Protein AF-A0A935RN83-F1 (afdb_monomer_lite)

Structure (mmCIF, N/CA/C/O backbone):
data_AF-A0A935RN83-F1
#
_entry.id   AF-A0A935RN83-F1
#
loop_
_atom_site.group_PDB
_atom_site.id
_atom_site.type_symbol
_atom_site.label_atom_id
_atom_site.label_alt_id
_atom_site.label_comp_id
_atom_site.label_asym_id
_atom_site.label_entity_id
_atom_site.label_seq_id
_atom_site.pdbx_PDB_ins_code
_atom_site.Cartn_x
_atom_site.Cartn_y
_atom_site.Cartn_z
_atom_site.occupancy
_atom_site.B_iso_or_equiv
_atom_site.auth_seq_id
_atom_site.auth_comp_id
_atom_site.auth_asym_id
_atom_site.auth_atom_id
_atom_site.pdbx_PDB_model_num
ATOM 1 N N . MET A 1 1 ? 11.117 7.703 27.330 1.00 46.78 1 MET A N 1
ATOM 2 C CA . MET A 1 1 ? 10.026 6.879 26.768 1.00 46.78 1 MET A CA 1
ATOM 3 C C . MET A 1 1 ? 10.547 6.280 25.473 1.00 46.78 1 MET A C 1
ATOM 5 O O . MET A 1 1 ? 11.018 7.051 24.645 1.00 46.78 1 MET A O 1
ATOM 9 N N . SER A 1 2 ? 10.608 4.953 25.342 1.00 41.78 2 SER A N 1
ATOM 10 C CA . SER A 1 2 ? 11.097 4.319 24.109 1.00 41.78 2 SER A CA 1
ATOM 11 C C . SER A 1 2 ? 10.045 4.447 23.002 1.00 41.78 2 SER A C 1
ATOM 13 O O . SER A 1 2 ? 8.845 4.443 23.271 1.00 41.78 2 SER A O 1
ATOM 15 N N . THR A 1 3 ? 10.480 4.565 21.749 1.00 50.12 3 THR A N 1
ATOM 16 C CA . THR A 1 3 ? 9.601 4.616 20.565 1.00 50.12 3 THR A CA 1
ATOM 17 C C . THR A 1 3 ? 8.683 3.397 20.462 1.00 50.12 3 THR A C 1
ATOM 19 O O . THR A 1 3 ? 7.546 3.516 20.013 1.00 50.12 3 THR A O 1
ATOM 22 N N . GLU A 1 4 ? 9.149 2.241 20.938 1.00 50.31 4 GLU A N 1
ATOM 23 C CA . GLU A 1 4 ? 8.372 1.001 21.007 1.00 50.31 4 GLU A CA 1
ATOM 24 C C . GLU A 1 4 ? 7.170 1.114 21.952 1.00 50.31 4 GLU A C 1
ATOM 26 O O . GLU A 1 4 ? 6.089 0.634 21.609 1.00 50.31 4 GLU A O 1
ATOM 31 N N . SER A 1 5 ? 7.312 1.798 23.098 1.00 48.19 5 SER A N 1
ATOM 32 C CA . SER A 1 5 ? 6.189 1.978 24.026 1.00 48.19 5 SER A CA 1
ATOM 33 C C . SER A 1 5 ? 5.144 2.926 23.446 1.00 48.19 5 SER A C 1
ATOM 35 O O . SER A 1 5 ? 3.961 2.644 23.568 1.00 48.19 5 SER A O 1
ATOM 37 N N . LEU A 1 6 ? 5.558 3.985 22.740 1.00 54.84 6 LEU A N 1
ATOM 38 C CA . LEU A 1 6 ? 4.639 4.940 22.117 1.00 54.84 6 LEU A CA 1
ATOM 39 C C . LEU A 1 6 ? 3.875 4.331 20.931 1.00 54.84 6 LEU A C 1
ATOM 41 O O . LEU A 1 6 ? 2.688 4.593 20.773 1.00 54.84 6 LEU A O 1
ATOM 45 N N . ALA A 1 7 ? 4.526 3.511 20.100 1.00 56.25 7 ALA A N 1
ATOM 46 C CA . ALA A 1 7 ? 3.873 2.841 18.974 1.00 56.25 7 ALA A CA 1
ATOM 47 C C . ALA A 1 7 ? 2.861 1.787 19.450 1.00 56.25 7 ALA A C 1
ATOM 49 O O . ALA A 1 7 ? 1.733 1.741 18.958 1.00 56.25 7 ALA A O 1
ATOM 50 N N . ALA A 1 8 ? 3.248 0.972 20.437 1.00 57.00 8 ALA A N 1
ATOM 51 C CA . 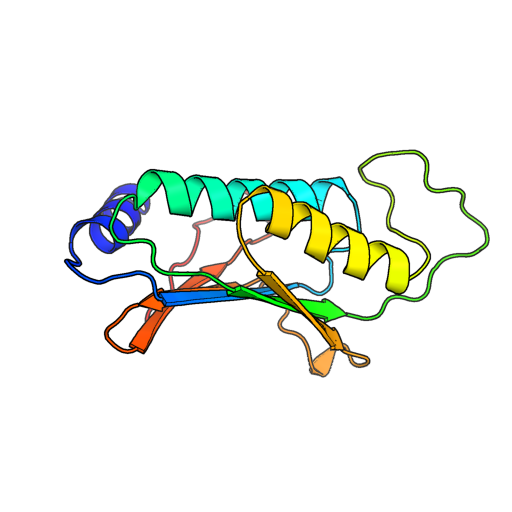ALA A 1 8 ? 2.352 0.004 21.057 1.00 57.00 8 ALA A CA 1
ATOM 52 C C . ALA A 1 8 ? 1.193 0.701 21.778 1.00 57.00 8 ALA A C 1
ATOM 54 O O . ALA A 1 8 ? 0.058 0.251 21.682 1.00 57.00 8 ALA A O 1
ATOM 55 N N . GLU A 1 9 ? 1.450 1.821 22.448 1.00 60.34 9 GLU A N 1
ATOM 56 C CA . GLU A 1 9 ? 0.422 2.623 23.100 1.00 60.34 9 GLU A CA 1
ATOM 57 C C . GLU A 1 9 ? -0.492 3.297 22.072 1.00 60.34 9 GLU A C 1
ATOM 59 O O . GLU A 1 9 ? -1.694 3.194 22.211 1.00 60.34 9 GLU A O 1
ATOM 64 N N . LEU A 1 10 ? -0.013 3.870 20.968 1.00 62.25 10 LEU A N 1
ATOM 65 C CA . LEU A 1 10 ? -0.877 4.427 19.909 1.00 62.25 10 LEU A CA 1
ATOM 66 C C . LEU A 1 10 ? -1.777 3.373 19.256 1.00 62.25 10 LEU A C 1
ATOM 68 O O . LEU A 1 10 ? -2.936 3.648 18.935 1.00 62.25 10 LEU A O 1
ATOM 72 N N . LEU A 1 11 ? -1.247 2.162 19.076 1.00 64.12 11 LEU A N 1
ATOM 73 C CA . LEU A 1 11 ? -2.001 1.050 18.519 1.00 64.12 11 LEU A CA 1
ATOM 74 C C . LEU A 1 11 ? -2.942 0.417 19.550 1.00 64.12 11 LEU A C 1
ATOM 76 O O . LEU A 1 11 ? -4.007 -0.021 19.138 1.00 64.12 11 LEU A O 1
ATOM 80 N N . ASN A 1 12 ? -2.623 0.385 20.848 1.00 60.47 12 ASN A N 1
ATOM 81 C CA . ASN A 1 12 ? -3.435 -0.278 21.885 1.00 60.47 12 ASN A CA 1
ATOM 82 C C . ASN A 1 12 ? -4.330 0.663 22.713 1.00 60.47 12 ASN A C 1
ATOM 84 O O . ASN A 1 12 ? -5.316 0.207 23.282 1.00 60.47 12 ASN A O 1
ATOM 88 N N . SER A 1 13 ? -4.006 1.953 22.809 1.00 55.75 13 SER A N 1
ATOM 89 C CA . SER A 1 13 ? -4.731 2.944 23.630 1.00 55.75 13 SER A CA 1
ATOM 90 C C . SER A 1 13 ? -6.013 3.443 22.974 1.00 55.75 13 SER A C 1
ATOM 92 O O . SER A 1 13 ? -6.869 4.016 23.646 1.00 55.75 13 SER A O 1
ATOM 94 N N . SER A 1 14 ? -6.174 3.212 21.672 1.00 60.94 14 SER A N 1
ATOM 95 C CA . SER A 1 14 ? -7.348 3.629 20.928 1.00 60.94 14 SER A CA 1
ATOM 96 C C . SER A 1 14 ? -8.295 2.441 20.743 1.00 60.94 14 SER A C 1
ATOM 98 O O . SER A 1 14 ? -8.002 1.464 20.050 1.00 60.94 14 SER A O 1
ATOM 100 N N . ASN A 1 15 ? -9.506 2.551 21.293 1.00 74.31 15 ASN A N 1
ATOM 101 C CA . ASN A 1 15 ? -10.643 1.696 20.918 1.00 74.31 15 ASN A CA 1
ATOM 102 C C . ASN A 1 15 ? -11.122 1.990 19.472 1.00 74.31 15 ASN A C 1
ATOM 104 O O . ASN A 1 15 ? -12.246 1.679 19.085 1.00 74.31 15 ASN A O 1
ATOM 108 N N . GLU A 1 16 ? -10.278 2.666 18.694 1.00 86.19 16 GLU A N 1
ATOM 109 C CA . GLU A 1 16 ? -10.537 3.152 17.357 1.00 86.19 16 GLU A CA 1
ATOM 110 C C . GLU A 1 16 ? -10.231 2.072 16.334 1.00 86.19 16 GLU A C 1
ATOM 112 O O . GLU A 1 16 ? -9.307 1.264 16.474 1.00 86.19 16 GLU A O 1
ATOM 117 N N . LYS A 1 17 ? -11.027 2.087 15.274 1.00 91.44 17 LYS A N 1
ATOM 118 C CA . LYS A 1 17 ? -10.876 1.178 14.149 1.00 91.44 17 LYS A CA 1
ATOM 119 C C . LYS A 1 17 ? -9.915 1.785 13.143 1.00 91.44 17 LYS A C 1
ATOM 121 O O . LYS A 1 17 ? -9.902 3.000 12.951 1.00 91.44 17 LYS A O 1
ATOM 126 N N . ILE A 1 18 ? -9.147 0.942 12.464 1.00 92.31 18 ILE A N 1
ATOM 127 C CA . ILE A 1 18 ? -8.360 1.366 11.307 1.00 92.31 18 ILE A CA 1
ATOM 128 C C . ILE A 1 18 ? -9.249 1.251 10.074 1.00 92.31 18 ILE A C 1
ATOM 130 O O . ILE A 1 18 ? -9.676 0.155 9.714 1.00 92.31 18 ILE A O 1
ATOM 134 N N . VAL A 1 19 ? -9.503 2.386 9.426 1.00 95.19 19 VAL A N 1
ATOM 135 C CA . VAL A 1 19 ? -10.481 2.524 8.332 1.00 95.19 19 VAL A CA 1
ATOM 136 C C . VAL A 1 19 ? -9.845 2.929 7.001 1.00 95.19 19 VAL A C 1
ATOM 138 O O . VAL A 1 19 ? -10.527 3.023 5.982 1.00 95.19 19 VAL A O 1
ATOM 141 N N 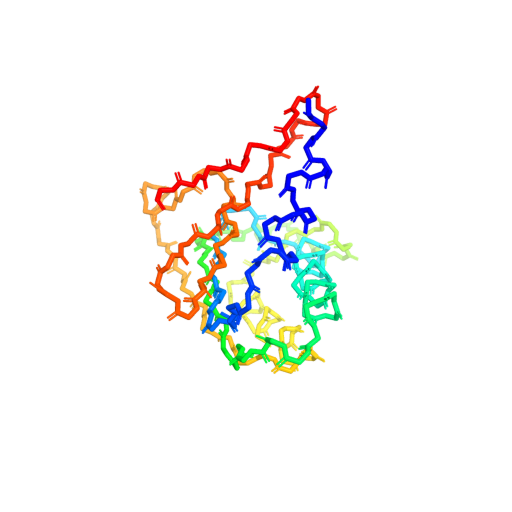. GLY A 1 20 ? -8.538 3.195 6.968 1.00 94.94 20 GLY A N 1
ATOM 142 C CA . GLY A 1 20 ? -7.844 3.475 5.716 1.00 94.94 20 GLY A CA 1
ATOM 143 C C . GLY A 1 20 ? -6.334 3.331 5.798 1.00 94.94 20 GLY A C 1
ATOM 144 O O . GLY A 1 20 ? -5.730 3.582 6.839 1.00 94.94 20 GLY A O 1
ATOM 145 N N . ILE A 1 21 ? -5.740 2.966 4.663 1.00 95.75 21 ILE A N 1
ATOM 146 C CA . ILE A 1 21 ? -4.294 2.954 4.453 1.00 95.75 21 ILE A CA 1
ATOM 147 C C . ILE A 1 21 ? -3.971 3.685 3.155 1.00 95.75 21 ILE A C 1
ATOM 149 O O . ILE A 1 21 ? -4.580 3.422 2.111 1.00 95.75 21 ILE A O 1
ATOM 153 N N . SER A 1 22 ? -2.974 4.562 3.205 1.00 96.00 22 SER A N 1
ATOM 154 C CA . SER A 1 22 ? -2.329 5.086 2.008 1.00 96.00 22 SER A CA 1
ATOM 155 C C . SER A 1 22 ? -0.810 5.042 2.127 1.00 96.00 22 SER A C 1
ATOM 157 O O . SER A 1 22 ? -0.247 5.214 3.204 1.00 96.00 22 SER A O 1
ATOM 159 N N . TYR A 1 23 ? -0.139 4.774 1.012 1.00 94.56 23 TYR A N 1
ATOM 160 C CA . TYR A 1 23 ? 1.315 4.752 0.926 1.00 94.56 23 TYR A CA 1
ATOM 161 C C . TYR A 1 23 ? 1.779 5.543 -0.291 1.00 94.56 23 TYR A C 1
ATOM 163 O O . TYR A 1 23 ? 1.175 5.447 -1.359 1.00 94.56 23 TYR A O 1
ATOM 171 N N . SER A 1 24 ? 2.851 6.315 -0.144 1.00 91.94 24 SER A N 1
ATOM 172 C CA . SER A 1 24 ? 3.412 7.140 -1.218 1.00 91.94 24 SER A CA 1
ATOM 173 C C . SER A 1 24 ? 4.917 6.930 -1.301 1.00 91.94 24 SER A C 1
ATOM 175 O O . SER A 1 24 ? 5.616 7.202 -0.334 1.00 91.94 24 SER A O 1
ATOM 177 N N . ASP A 1 25 ? 5.443 6.428 -2.424 1.00 89.00 25 ASP A N 1
ATOM 178 C CA . ASP A 1 25 ? 6.885 6.185 -2.569 1.00 89.00 25 ASP A CA 1
ATOM 179 C C . ASP A 1 25 ? 7.363 6.220 -4.025 1.00 89.00 25 ASP A C 1
ATOM 181 O O . ASP A 1 25 ? 6.996 5.399 -4.873 1.00 89.00 25 ASP A O 1
ATOM 185 N N . ARG A 1 26 ? 8.286 7.145 -4.308 1.00 85.38 26 ARG A N 1
ATOM 186 C CA . ARG A 1 26 ? 8.920 7.276 -5.628 1.00 85.38 26 ARG A CA 1
ATOM 187 C C . ARG A 1 26 ? 9.820 6.097 -6.005 1.00 85.38 26 ARG A C 1
ATOM 189 O O . ARG A 1 26 ? 10.161 5.949 -7.175 1.00 85.38 26 ARG A O 1
ATOM 196 N N . TYR A 1 27 ? 10.203 5.268 -5.037 1.00 85.50 27 TYR A N 1
ATOM 197 C CA . TYR A 1 27 ? 11.158 4.172 -5.185 1.00 85.50 27 TYR A CA 1
ATOM 198 C C . TYR A 1 27 ? 10.542 2.776 -5.108 1.00 85.50 27 TYR A C 1
ATOM 200 O O . TYR A 1 27 ? 11.293 1.804 -5.146 1.00 85.50 27 TYR A O 1
ATOM 208 N N . LEU A 1 28 ? 9.214 2.647 -5.025 1.00 87.88 28 LEU A N 1
ATOM 209 C CA . LEU A 1 28 ? 8.521 1.355 -4.939 1.00 87.88 28 LEU A CA 1
ATOM 210 C C . LEU A 1 28 ? 8.569 0.582 -6.273 1.00 87.88 28 LEU A C 1
ATOM 212 O O . LEU A 1 28 ? 7.531 0.352 -6.886 1.00 87.88 28 LEU A O 1
ATOM 216 N N . ALA A 1 29 ? 9.757 0.295 -6.800 1.00 88.50 29 ALA A N 1
ATOM 217 C CA . ALA A 1 29 ? 9.999 -0.030 -8.208 1.00 88.50 29 ALA A CA 1
ATOM 218 C C . ALA A 1 29 ? 10.471 -1.467 -8.463 1.00 88.50 29 ALA A C 1
ATOM 220 O O . ALA A 1 29 ? 10.553 -1.850 -9.626 1.00 88.50 29 ALA A O 1
ATOM 221 N N . ASN A 1 30 ? 10.727 -2.252 -7.415 1.00 89.38 30 ASN A N 1
ATOM 222 C CA . ASN A 1 30 ? 11.183 -3.640 -7.511 1.00 89.38 30 ASN A CA 1
ATOM 223 C C . ASN A 1 30 ? 10.274 -4.610 -6.722 1.00 89.38 30 ASN A C 1
ATOM 225 O O . ASN A 1 30 ? 9.615 -4.182 -5.761 1.00 89.38 30 ASN A O 1
ATOM 229 N N . PRO A 1 31 ? 10.264 -5.911 -7.086 1.00 91.38 31 PRO A N 1
ATOM 230 C CA . PRO A 1 31 ? 9.485 -6.953 -6.412 1.00 91.38 31 PRO A CA 1
ATOM 231 C C . PRO A 1 31 ? 9.666 -6.988 -4.897 1.00 91.38 31 PRO A C 1
ATOM 233 O O . PRO A 1 31 ? 8.681 -7.043 -4.159 1.00 91.38 31 PRO A O 1
ATOM 236 N N . LEU A 1 32 ? 10.913 -6.910 -4.426 1.00 90.94 32 LEU A N 1
ATOM 237 C CA . LEU A 1 32 ? 11.234 -7.003 -3.004 1.00 90.94 32 LEU A CA 1
ATOM 238 C C . LEU A 1 32 ? 10.562 -5.886 -2.194 1.00 90.94 32 LEU A C 1
ATOM 240 O O . LEU A 1 32 ? 9.970 -6.148 -1.152 1.00 90.94 32 LEU A O 1
ATOM 244 N N . SER A 1 33 ? 10.609 -4.649 -2.686 1.00 91.06 33 SER A N 1
ATOM 245 C CA . SER A 1 33 ? 10.058 -3.486 -1.980 1.00 91.06 33 SER A CA 1
ATOM 246 C C . SER A 1 33 ? 8.529 -3.543 -1.891 1.00 91.06 33 SER A C 1
ATOM 248 O O . SER A 1 33 ? 7.960 -3.201 -0.857 1.00 91.06 33 SER A O 1
ATOM 250 N N . VAL A 1 34 ? 7.857 -4.026 -2.944 1.00 93.38 34 VAL A N 1
ATOM 251 C CA . VAL A 1 34 ? 6.399 -4.248 -2.938 1.00 93.38 34 VAL A CA 1
ATOM 252 C C . VAL A 1 34 ? 6.014 -5.359 -1.963 1.00 93.38 34 VAL A C 1
ATOM 254 O O . VAL A 1 34 ? 5.080 -5.185 -1.181 1.00 93.38 34 VAL A O 1
ATOM 257 N N . ALA A 1 35 ? 6.752 -6.472 -1.964 1.00 93.94 35 ALA A N 1
ATOM 258 C CA . ALA A 1 35 ? 6.516 -7.569 -1.031 1.00 93.94 35 ALA A CA 1
ATOM 259 C C . ALA A 1 35 ? 6.697 -7.120 0.428 1.00 93.94 35 ALA A C 1
ATOM 261 O O . ALA A 1 35 ? 5.842 -7.403 1.263 1.00 93.94 35 ALA A O 1
ATOM 262 N N . LEU A 1 36 ? 7.763 -6.372 0.730 1.00 92.94 36 LEU A N 1
ATOM 263 C CA . LEU A 1 36 ? 8.016 -5.837 2.071 1.00 92.94 36 LEU A CA 1
ATOM 264 C C . LEU A 1 36 ? 6.897 -4.904 2.541 1.00 92.94 36 LEU A C 1
ATOM 266 O O . LEU A 1 36 ? 6.422 -5.049 3.665 1.00 92.94 36 LEU A O 1
ATOM 270 N N . LEU A 1 37 ? 6.432 -3.991 1.684 1.00 93.81 37 LEU A N 1
ATOM 271 C CA . LEU A 1 37 ? 5.308 -3.114 2.013 1.00 93.81 37 LEU A CA 1
ATOM 272 C C . LEU A 1 37 ? 4.048 -3.922 2.354 1.00 93.81 37 LEU A C 1
ATOM 274 O O . LEU A 1 37 ? 3.399 -3.658 3.365 1.00 93.81 37 LEU A O 1
ATOM 278 N N . ALA A 1 38 ? 3.719 -4.928 1.545 1.00 95.75 38 ALA A N 1
ATOM 279 C CA . ALA A 1 38 ? 2.560 -5.776 1.793 1.00 95.75 38 ALA A CA 1
ATOM 280 C C . ALA A 1 38 ? 2.694 -6.586 3.090 1.00 95.75 38 ALA A C 1
ATOM 282 O O . ALA A 1 38 ? 1.719 -6.725 3.824 1.00 95.75 38 ALA A O 1
ATOM 283 N N . GLN A 1 39 ? 3.899 -7.062 3.417 1.00 95.12 39 GLN A N 1
ATOM 284 C CA . GLN A 1 39 ? 4.171 -7.733 4.691 1.00 95.12 39 GLN A CA 1
ATOM 285 C C . GLN A 1 39 ? 4.003 -6.789 5.885 1.00 95.12 39 GLN A C 1
ATOM 287 O O . GLN A 1 39 ? 3.407 -7.188 6.881 1.00 95.12 39 GLN A O 1
ATOM 292 N N . ILE A 1 40 ? 4.446 -5.531 5.782 1.00 92.88 40 ILE A N 1
ATOM 293 C CA . ILE A 1 40 ? 4.227 -4.517 6.826 1.00 92.88 40 ILE A CA 1
ATOM 294 C C . ILE A 1 40 ? 2.726 -4.282 7.035 1.00 92.88 40 ILE A C 1
ATOM 296 O O . ILE A 1 40 ? 2.246 -4.320 8.167 1.00 92.88 40 ILE A O 1
ATOM 300 N N . VAL A 1 41 ? 1.967 -4.087 5.952 1.00 94.69 41 VAL A N 1
ATOM 301 C CA . VAL A 1 41 ? 0.513 -3.861 6.018 1.00 94.69 41 VAL A CA 1
ATOM 302 C C . VAL A 1 41 ? -0.217 -5.084 6.580 1.00 94.69 41 VAL A C 1
ATOM 304 O O . VAL A 1 41 ? -1.100 -4.941 7.423 1.00 94.69 41 VAL A O 1
ATOM 307 N N . ASN A 1 42 ? 0.165 -6.292 6.166 1.00 95.69 42 ASN A N 1
ATOM 308 C CA . ASN A 1 42 ? -0.421 -7.524 6.686 1.00 95.69 42 ASN A CA 1
ATOM 309 C C . ASN A 1 42 ? -0.068 -7.747 8.163 1.00 95.69 42 ASN A C 1
ATOM 311 O O . ASN A 1 42 ? -0.932 -8.115 8.952 1.00 95.69 42 ASN A O 1
ATOM 315 N N . GLY A 1 43 ? 1.174 -7.470 8.561 1.00 92.56 43 GLY A N 1
ATOM 316 C CA . GLY A 1 43 ? 1.598 -7.506 9.959 1.00 92.56 43 GLY A CA 1
ATOM 317 C C . GLY A 1 43 ? 0.782 -6.546 10.823 1.00 92.56 43 GLY A C 1
ATOM 318 O O . GLY A 1 43 ? 0.290 -6.944 11.875 1.00 92.56 43 GLY A O 1
ATOM 319 N N . LEU A 1 44 ? 0.550 -5.319 10.343 1.00 90.75 44 LEU A N 1
ATOM 320 C CA . LEU A 1 44 ? -0.318 -4.348 11.013 1.00 90.75 44 LEU A CA 1
ATOM 321 C C . LEU A 1 44 ? -1.759 -4.864 11.137 1.00 90.75 44 LEU A C 1
ATOM 323 O O . LEU A 1 44 ? -2.337 -4.798 12.219 1.00 90.75 44 LEU A O 1
ATOM 327 N N . LYS A 1 45 ? -2.327 -5.416 10.058 1.00 93.19 45 LYS A N 1
ATOM 328 C CA . LYS A 1 45 ? -3.663 -6.030 10.0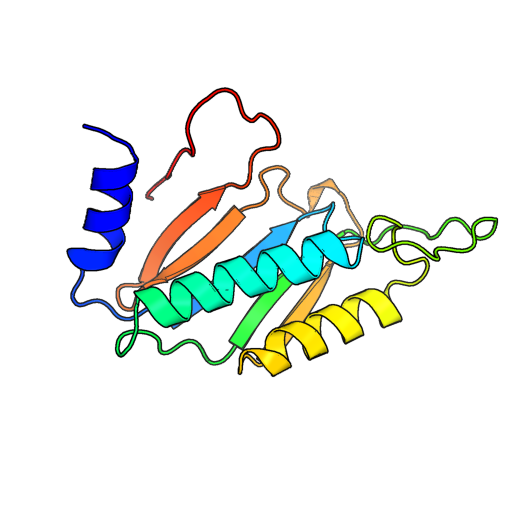62 1.00 93.19 45 LYS A CA 1
ATOM 329 C C . LYS A 1 45 ? -3.778 -7.128 11.120 1.00 93.19 45 LYS A C 1
ATOM 331 O O . LYS A 1 45 ? -4.735 -7.135 11.891 1.00 93.19 45 LYS A O 1
ATOM 336 N N . LEU A 1 46 ? -2.803 -8.035 11.174 1.00 91.75 46 LEU A N 1
ATOM 337 C CA . LEU A 1 46 ? -2.778 -9.134 12.140 1.00 91.75 46 LEU A CA 1
ATOM 338 C C . LEU A 1 46 ? -2.622 -8.634 13.581 1.00 91.75 46 LEU A C 1
ATOM 340 O O . LEU A 1 46 ? -3.299 -9.140 14.470 1.00 91.75 46 LEU A O 1
ATOM 344 N N . LEU A 1 47 ? -1.777 -7.624 13.803 1.00 88.75 47 LEU A N 1
ATOM 345 C CA . LEU A 1 47 ? -1.550 -7.022 15.118 1.00 88.75 47 LEU A CA 1
ATOM 346 C C . LEU A 1 47 ? -2.803 -6.308 15.652 1.00 88.75 47 LEU A C 1
ATOM 348 O O . LEU A 1 47 ? -3.117 -6.384 16.835 1.00 88.75 47 LEU A O 1
ATOM 352 N N . VAL A 1 48 ? -3.520 -5.604 14.778 1.00 88.38 48 VAL A N 1
ATOM 353 C CA . VAL A 1 48 ? -4.701 -4.804 15.137 1.00 88.38 48 VAL A CA 1
ATOM 354 C C . VAL A 1 48 ? -5.952 -5.675 15.287 1.00 88.38 48 VAL A C 1
ATOM 356 O O . VAL A 1 48 ? -6.843 -5.348 16.078 1.00 88.38 48 VAL A O 1
ATOM 359 N N . GLY A 1 49 ? -6.014 -6.794 14.560 1.00 89.88 49 GLY A N 1
ATOM 360 C CA . GLY A 1 49 ? -7.057 -7.804 14.693 1.00 89.88 49 GLY A CA 1
ATOM 361 C C . GLY A 1 49 ? -8.443 -7.272 14.331 1.00 89.88 49 GLY A C 1
ATOM 362 O O . GLY A 1 49 ? -8.651 -6.716 13.255 1.00 89.88 49 GLY A O 1
ATOM 363 N N . SER A 1 50 ? -9.406 -7.436 15.240 1.00 91.25 50 SER A N 1
ATOM 364 C CA . SER A 1 50 ? -10.824 -7.096 15.026 1.00 91.25 50 SER A CA 1
ATOM 365 C C . SER A 1 50 ? -11.100 -5.615 14.753 1.00 91.25 50 SER A C 1
ATOM 367 O O . SER A 1 50 ? -12.177 -5.278 14.272 1.00 91.25 50 SER A O 1
ATOM 369 N N . ARG A 1 51 ? -10.145 -4.723 15.037 1.00 91.19 51 ARG A N 1
ATOM 370 C CA . ARG A 1 51 ? -10.261 -3.285 14.747 1.00 91.19 51 ARG A CA 1
ATOM 371 C C . ARG A 1 51 ? -9.904 -2.927 13.301 1.00 91.19 51 ARG A C 1
ATOM 373 O O . ARG A 1 51 ? -10.017 -1.764 12.920 1.00 91.19 51 ARG A O 1
ATOM 380 N N . TRP A 1 52 ? -9.439 -3.885 12.500 1.00 94.00 52 TRP A N 1
ATOM 381 C CA . TRP A 1 52 ? -9.109 -3.662 11.098 1.00 94.00 52 TRP A CA 1
ATOM 382 C C . TRP A 1 52 ? -10.367 -3.684 10.223 1.00 94.00 52 TRP A C 1
ATOM 384 O O . TRP A 1 52 ? -10.932 -4.745 9.968 1.00 94.00 52 TRP A O 1
ATOM 394 N N . GLU A 1 53 ? -10.765 -2.526 9.699 1.00 95.69 53 GLU A N 1
ATOM 395 C CA . GLU A 1 53 ? -11.910 -2.382 8.785 1.00 95.69 53 GLU A CA 1
ATOM 396 C C . GLU A 1 53 ? -11.496 -1.900 7.386 1.00 95.69 53 GLU A C 1
ATOM 398 O O . GLU A 1 53 ? -12.328 -1.534 6.556 1.00 95.69 53 GLU A O 1
ATOM 403 N N . VAL A 1 54 ? -10.195 -1.915 7.086 1.00 96.06 54 VAL A N 1
ATOM 404 C CA . VAL A 1 54 ? -9.682 -1.510 5.776 1.00 96.06 54 VAL A CA 1
ATOM 405 C C . VAL A 1 54 ? -9.973 -2.594 4.746 1.00 96.06 54 VAL A C 1
ATOM 407 O O . VAL A 1 54 ? -9.472 -3.715 4.850 1.00 96.06 54 VAL A O 1
ATOM 410 N N . THR A 1 55 ? -10.728 -2.232 3.713 1.00 95.50 55 THR A N 1
ATOM 411 C CA . THR A 1 55 ? -11.015 -3.082 2.545 1.00 95.50 55 THR A CA 1
ATOM 412 C C . THR A 1 55 ? -10.231 -2.657 1.304 1.00 95.50 55 THR A C 1
ATOM 414 O O . THR A 1 55 ? -10.031 -3.462 0.390 1.00 95.50 55 THR A O 1
ATOM 417 N N . SER A 1 56 ? -9.749 -1.410 1.278 1.00 94.88 56 SER A N 1
ATOM 418 C CA . SER A 1 56 ? -8.985 -0.848 0.168 1.00 94.88 56 SER A CA 1
ATOM 419 C C . SER A 1 56 ? -7.768 -0.045 0.623 1.00 94.88 56 SER A C 1
ATOM 421 O O . SER A 1 56 ? -7.859 0.730 1.576 1.00 94.88 56 SER A O 1
ATOM 423 N N . ALA A 1 57 ? -6.663 -0.166 -0.108 1.00 96.25 57 ALA A N 1
ATOM 424 C CA . ALA A 1 57 ? -5.456 0.634 0.057 1.00 96.25 57 ALA A CA 1
ATOM 425 C C . ALA A 1 57 ? -5.233 1.564 -1.145 1.00 96.25 57 ALA A C 1
ATOM 427 O O . ALA A 1 57 ? -5.564 1.229 -2.285 1.00 96.25 57 ALA A O 1
ATOM 428 N N . ASN A 1 58 ? -4.630 2.724 -0.891 1.00 97.06 58 ASN A N 1
ATOM 429 C CA . ASN A 1 58 ? -4.180 3.641 -1.937 1.00 97.06 58 ASN A CA 1
ATOM 430 C C . ASN A 1 58 ? -2.652 3.647 -1.999 1.00 97.06 58 ASN A C 1
ATOM 432 O O . ASN A 1 58 ? -1.996 3.930 -0.998 1.00 97.06 58 ASN A O 1
ATOM 436 N N . VAL A 1 59 ? -2.078 3.373 -3.167 1.00 95.44 59 VAL A N 1
ATOM 437 C CA . VAL A 1 59 ? -0.625 3.384 -3.374 1.00 95.44 59 VAL A CA 1
ATOM 438 C C . VAL A 1 59 ? -0.279 4.419 -4.433 1.00 95.44 59 VAL A C 1
ATOM 440 O O . VAL A 1 59 ? -0.724 4.321 -5.570 1.00 95.44 59 VAL A O 1
ATOM 443 N N . SER A 1 60 ? 0.531 5.406 -4.072 1.00 93.62 60 SER A N 1
ATOM 444 C CA . SER A 1 60 ? 1.041 6.422 -4.991 1.00 93.62 60 SER A CA 1
ATOM 445 C C . SER A 1 60 ? 2.501 6.152 -5.321 1.00 93.62 60 SER A C 1
ATOM 447 O O . SER A 1 60 ? 3.318 5.898 -4.434 1.00 93.62 60 SER A O 1
ATOM 449 N N . LEU A 1 61 ? 2.838 6.205 -6.605 1.00 90.94 61 LEU A N 1
ATOM 450 C CA . LEU A 1 61 ? 4.185 5.939 -7.085 1.00 90.94 61 LEU A CA 1
ATOM 451 C C . LEU A 1 61 ? 4.568 6.855 -8.242 1.00 90.94 61 LEU A C 1
ATOM 453 O O . LEU A 1 61 ? 3.716 7.368 -8.961 1.00 90.94 61 LEU A O 1
ATOM 457 N N . LEU A 1 62 ? 5.872 7.045 -8.433 1.00 88.38 62 LEU A N 1
ATOM 458 C CA . LEU A 1 62 ? 6.394 7.822 -9.552 1.00 88.38 62 LEU A CA 1
ATOM 459 C C . LEU A 1 62 ? 6.543 6.933 -10.789 1.00 88.38 62 LEU A C 1
ATOM 461 O O . LEU A 1 62 ? 7.104 5.828 -10.711 1.00 88.38 62 LEU A O 1
ATOM 465 N N . LYS A 1 63 ? 6.091 7.443 -11.934 1.00 85.56 63 LYS A N 1
ATOM 466 C CA . LYS A 1 63 ? 6.392 6.873 -13.242 1.00 85.56 63 LYS A CA 1
ATOM 467 C C . LYS A 1 63 ? 7.894 6.950 -13.479 1.00 85.56 63 LYS A C 1
ATOM 469 O O . LYS A 1 63 ? 8.490 8.023 -13.480 1.00 85.56 63 LYS A O 1
ATOM 474 N N . LYS A 1 64 ? 8.514 5.793 -13.677 1.00 79.00 64 LYS A N 1
ATOM 475 C CA . LYS A 1 64 ? 9.932 5.682 -14.010 1.00 79.00 64 LYS A CA 1
ATOM 476 C C . LYS A 1 64 ? 10.035 5.098 -15.410 1.00 79.00 64 LYS A C 1
ATOM 478 O O . LYS A 1 64 ? 9.358 4.118 -15.706 1.00 79.00 64 LYS A O 1
ATOM 483 N N . ALA A 1 65 ? 10.847 5.717 -16.262 1.00 69.06 65 ALA A N 1
ATOM 484 C CA . ALA A 1 65 ? 11.177 5.134 -17.552 1.00 69.06 65 ALA A CA 1
ATOM 485 C C . ALA A 1 65 ? 11.999 3.858 -17.322 1.00 69.06 65 ALA A C 1
ATOM 487 O O . ALA A 1 65 ? 12.982 3.884 -16.575 1.00 69.06 65 ALA A O 1
ATOM 488 N N . GLY A 1 66 ? 11.581 2.755 -17.942 1.00 66.19 66 GLY A N 1
ATOM 489 C CA . GLY A 1 66 ? 12.387 1.543 -18.006 1.00 66.19 66 GLY A CA 1
ATOM 490 C C . GLY A 1 66 ? 13.699 1.802 -18.743 1.00 6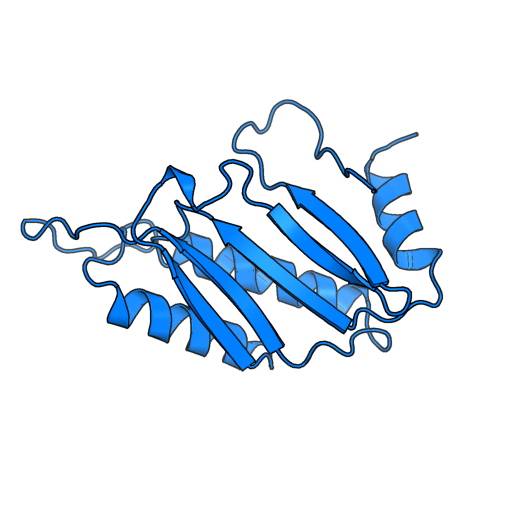6.19 66 GLY A C 1
ATOM 491 O O . GLY A 1 66 ? 13.776 2.653 -19.630 1.00 66.19 66 GLY A O 1
ATOM 492 N N . ASN A 1 67 ? 14.737 1.061 -18.374 1.00 67.19 67 ASN A N 1
ATOM 493 C CA . ASN A 1 67 ? 15.966 0.983 -19.144 1.00 67.19 67 ASN A CA 1
ATOM 494 C C . ASN A 1 67 ? 15.899 -0.257 -20.046 1.00 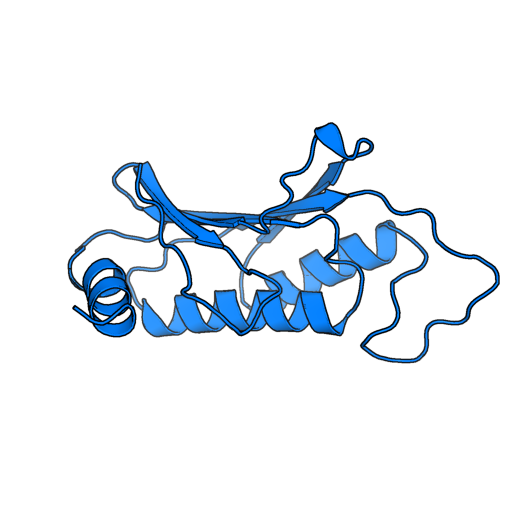67.19 67 ASN A C 1
ATOM 496 O O . ASN A 1 67 ? 16.153 -1.374 -19.597 1.00 67.19 67 ASN A O 1
ATOM 500 N N . SER A 1 68 ? 15.590 -0.047 -21.328 1.00 62.78 68 SER A N 1
ATOM 501 C CA . SER A 1 68 ? 15.380 -1.109 -22.324 1.00 62.78 68 SER A CA 1
ATOM 502 C C . SER A 1 68 ? 16.590 -2.019 -22.560 1.00 62.78 68 SER A C 1
ATOM 504 O O . SER A 1 68 ? 16.446 -3.063 -23.186 1.00 62.78 68 SER A O 1
ATOM 506 N N . ASN A 1 69 ? 17.777 -1.647 -22.072 1.00 67.25 69 ASN A N 1
ATOM 507 C CA . ASN A 1 69 ? 19.012 -2.408 -22.263 1.00 67.25 69 ASN A CA 1
ATOM 508 C C . ASN A 1 69 ? 19.292 -3.406 -21.126 1.00 67.25 69 ASN A C 1
ATOM 510 O O . ASN A 1 69 ? 20.399 -3.933 -21.030 1.00 67.25 69 ASN A O 1
ATOM 514 N N . TYR A 1 70 ? 18.317 -3.650 -20.245 1.00 71.19 70 TYR A N 1
ATOM 515 C CA . TYR A 1 70 ? 18.488 -4.488 -19.064 1.00 71.19 70 TYR A CA 1
ATOM 516 C C . TYR A 1 70 ? 17.388 -5.547 -18.928 1.00 71.19 70 TYR A C 1
ATOM 518 O O . TYR A 1 70 ? 16.205 -5.227 -19.008 1.00 71.19 70 TYR A O 1
ATOM 526 N N . TYR A 1 71 ? 17.777 -6.798 -18.659 1.00 76.69 71 TYR A N 1
ATOM 527 C CA . TYR A 1 71 ? 16.859 -7.908 -18.381 1.00 76.69 71 TYR A CA 1
ATOM 528 C C . TYR A 1 71 ? 16.723 -8.113 -16.862 1.00 76.69 71 TYR A C 1
ATOM 530 O O . TYR A 1 71 ? 17.597 -8.735 -16.251 1.00 76.69 71 TYR A O 1
ATOM 538 N N . PRO A 1 72 ? 15.661 -7.601 -16.209 1.00 79.69 72 PRO A N 1
ATOM 539 C CA . PRO A 1 72 ? 15.505 -7.738 -14.766 1.00 79.69 72 PRO A CA 1
ATOM 540 C C . PRO A 1 72 ? 15.109 -9.173 -14.386 1.00 79.69 72 PRO A C 1
ATOM 542 O O . PRO A 1 72 ? 13.959 -9.571 -14.527 1.00 79.69 72 PRO A O 1
ATOM 545 N N . ASN A 1 73 ? 16.064 -9.953 -13.878 1.00 82.88 73 ASN A N 1
ATOM 546 C CA . ASN A 1 73 ? 15.850 -11.341 -13.440 1.00 82.88 73 ASN A CA 1
ATOM 547 C C . ASN A 1 73 ? 16.052 -11.586 -11.926 1.00 82.88 73 ASN A C 1
ATOM 549 O O . ASN A 1 73 ? 16.039 -12.735 -11.494 1.00 82.88 73 ASN A O 1
ATOM 553 N N . GLN A 1 74 ? 16.245 -10.538 -11.114 1.00 87.44 74 GLN A N 1
ATOM 554 C CA . GLN A 1 74 ? 16.434 -10.633 -9.657 1.00 87.44 74 GLN A CA 1
ATOM 555 C C . GLN A 1 74 ? 15.362 -9.821 -8.921 1.00 87.44 74 GLN A C 1
ATOM 557 O O . GLN A 1 74 ? 14.816 -8.860 -9.459 1.00 87.44 74 GLN A O 1
ATOM 562 N N . LEU A 1 75 ? 15.080 -10.178 -7.664 1.00 86.06 75 LEU A N 1
ATOM 563 C CA . LEU A 1 75 ? 14.007 -9.568 -6.856 1.00 86.06 75 LEU A CA 1
ATOM 564 C C . LEU A 1 75 ? 14.229 -8.084 -6.527 1.00 86.06 75 LEU A C 1
ATOM 566 O O . LEU A 1 75 ? 13.280 -7.374 -6.200 1.00 86.06 75 LEU A O 1
ATOM 570 N N . TRP A 1 76 ? 15.476 -7.624 -6.586 1.00 85.94 76 TRP A N 1
ATOM 571 C CA . TRP A 1 76 ? 15.860 -6.227 -6.374 1.00 85.94 76 TRP A CA 1
ATOM 572 C C . TRP A 1 76 ? 16.029 -5.451 -7.685 1.00 85.94 76 TRP A C 1
ATOM 574 O O . TRP A 1 76 ? 16.381 -4.274 -7.647 1.00 85.94 76 TRP A O 1
ATOM 584 N N . HIS A 1 77 ? 15.789 -6.079 -8.839 1.00 88.12 77 HIS A N 1
ATOM 585 C CA . HIS A 1 77 ? 15.757 -5.366 -10.110 1.00 88.12 77 HIS A CA 1
ATOM 586 C C . HIS A 1 77 ? 14.424 -4.648 -10.284 1.00 88.12 77 HIS A C 1
ATOM 588 O O . HIS A 1 77 ? 13.360 -5.196 -9.996 1.00 88.12 77 HIS A O 1
ATOM 594 N N . ASP A 1 78 ? 14.498 -3.410 -10.765 1.00 88.88 78 ASP A N 1
ATOM 595 C CA . ASP A 1 78 ? 13.310 -2.614 -11.038 1.00 88.88 78 ASP A CA 1
ATOM 596 C C . ASP A 1 78 ? 12.524 -3.187 -12.230 1.00 88.88 78 ASP A C 1
ATOM 598 O O . ASP A 1 78 ? 13.107 -3.687 -13.200 1.00 88.88 78 ASP A O 1
ATOM 602 N N . TRP A 1 79 ? 11.195 -3.065 -12.187 1.00 88.44 79 TRP A N 1
ATOM 603 C CA . TRP A 1 79 ? 10.347 -3.332 -13.349 1.00 88.44 79 TRP A CA 1
ATOM 604 C C . TRP A 1 79 ? 10.615 -2.327 -14.471 1.00 88.44 79 TRP A C 1
ATOM 606 O O . TRP A 1 79 ? 10.844 -1.141 -14.224 1.00 88.44 79 TRP A O 1
ATOM 616 N N . GLN A 1 80 ? 10.548 -2.808 -15.713 1.00 85.12 80 GLN A N 1
ATOM 617 C CA . GLN A 1 80 ? 10.768 -1.984 -16.906 1.00 85.12 80 GLN A CA 1
ATOM 618 C C . GLN A 1 80 ? 9.524 -1.196 -17.303 1.00 85.12 80 GLN A C 1
ATOM 620 O O . GLN A 1 80 ? 9.626 -0.044 -17.723 1.00 85.12 80 GLN A O 1
ATOM 625 N N . ASP A 1 81 ? 8.351 -1.805 -17.166 1.00 87.19 81 ASP A N 1
ATOM 626 C CA . ASP A 1 81 ? 7.086 -1.197 -17.530 1.00 87.19 81 ASP A CA 1
ATOM 627 C C . ASP A 1 81 ? 6.208 -0.940 -16.302 1.00 87.19 81 ASP A C 1
ATOM 629 O O . ASP A 1 81 ? 6.183 -1.678 -15.312 1.00 87.19 81 ASP A O 1
ATOM 633 N N . ILE A 1 82 ? 5.482 0.171 -16.374 1.00 89.81 82 ILE A N 1
ATOM 634 C CA . ILE A 1 82 ? 4.617 0.628 -15.293 1.00 89.81 82 ILE A CA 1
ATOM 635 C C . 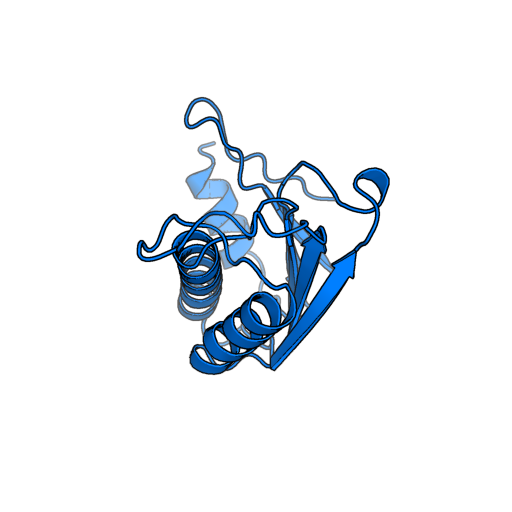ILE A 1 82 ? 3.389 -0.268 -15.120 1.00 89.81 82 ILE A C 1
ATOM 637 O O . ILE A 1 82 ? 2.908 -0.404 -14.001 1.00 89.81 82 ILE A O 1
ATOM 641 N N . VAL A 1 83 ? 2.912 -0.900 -16.197 1.00 91.00 83 VAL A N 1
ATOM 642 C CA . VAL A 1 83 ? 1.700 -1.729 -16.191 1.00 91.00 83 VAL A CA 1
ATOM 643 C C . VAL A 1 83 ? 1.921 -2.950 -15.305 1.00 91.00 83 VAL A C 1
ATOM 645 O O . VAL A 1 83 ? 1.247 -3.078 -14.283 1.00 91.00 83 VAL A O 1
ATOM 648 N N . SER A 1 84 ? 2.960 -3.740 -15.592 1.00 89.88 84 SER A N 1
ATOM 649 C CA . SER A 1 84 ? 3.357 -4.907 -14.799 1.00 89.88 84 SER A CA 1
ATOM 650 C C . SER A 1 84 ? 3.590 -4.542 -13.337 1.00 89.88 84 SER A C 1
ATOM 652 O O . SER A 1 84 ? 3.115 -5.231 -12.438 1.00 89.88 84 SER A O 1
ATOM 654 N N . ARG A 1 85 ? 4.266 -3.416 -13.075 1.00 91.38 85 ARG A N 1
ATOM 655 C CA . ARG A 1 85 ? 4.471 -2.908 -11.712 1.00 91.38 85 ARG A CA 1
ATOM 656 C C . ARG A 1 85 ? 3.146 -2.647 -10.994 1.00 91.38 85 ARG A C 1
ATOM 658 O O . ARG A 1 85 ? 2.973 -3.086 -9.859 1.00 91.38 85 ARG A O 1
ATOM 665 N N . THR A 1 86 ? 2.217 -1.927 -11.625 1.00 94.38 86 THR A N 1
ATOM 666 C CA . THR A 1 86 ? 0.919 -1.611 -11.011 1.00 94.38 86 THR A CA 1
ATOM 667 C C . THR A 1 86 ? 0.047 -2.849 -10.817 1.00 94.38 86 THR A C 1
ATOM 669 O O . THR A 1 86 ? -0.611 -2.960 -9.783 1.00 94.38 86 THR A O 1
ATOM 672 N N . ASP A 1 87 ? 0.082 -3.799 -11.751 1.00 94.75 87 ASP A N 1
ATOM 673 C CA . ASP A 1 87 ? -0.688 -5.039 -11.666 1.00 94.75 87 ASP A CA 1
ATOM 674 C C . ASP A 1 87 ? -0.159 -5.945 -10.558 1.00 94.75 87 ASP A C 1
ATOM 676 O O . ASP A 1 87 ? -0.938 -6.447 -9.749 1.00 94.75 87 ASP A O 1
ATOM 680 N N . VAL A 1 88 ? 1.164 -6.076 -10.430 1.00 94.12 88 VAL A N 1
ATOM 681 C CA . VAL A 1 88 ? 1.770 -6.826 -9.324 1.00 94.12 88 VAL A CA 1
ATOM 682 C C . VAL A 1 88 ? 1.433 -6.191 -7.976 1.00 94.12 88 VAL A C 1
ATOM 684 O O . VAL A 1 88 ? 1.083 -6.918 -7.051 1.00 94.12 88 VAL A O 1
ATOM 687 N N . ILE A 1 89 ? 1.473 -4.859 -7.845 1.00 95.62 89 ILE A N 1
ATOM 688 C CA . ILE A 1 89 ? 1.065 -4.183 -6.599 1.00 95.62 89 ILE A CA 1
ATOM 689 C C . ILE A 1 89 ? -0.377 -4.553 -6.237 1.00 95.62 89 ILE A C 1
ATOM 691 O O . ILE A 1 89 ? -0.639 -4.940 -5.098 1.00 95.62 89 ILE A O 1
ATOM 695 N N . LYS A 1 90 ? -1.301 -4.493 -7.203 1.00 97.00 90 LYS A N 1
ATOM 696 C CA . LYS A 1 90 ? -2.703 -4.869 -6.981 1.00 97.00 90 LYS A CA 1
ATOM 697 C C . LYS A 1 90 ? -2.838 -6.331 -6.560 1.00 97.00 90 LYS A C 1
ATOM 699 O O . LYS A 1 90 ? -3.510 -6.603 -5.572 1.00 97.00 90 LYS A O 1
ATOM 704 N N . LEU A 1 91 ? -2.169 -7.252 -7.255 1.00 96.75 91 LEU A N 1
ATOM 705 C CA . LEU A 1 91 ? -2.215 -8.688 -6.958 1.00 96.75 91 LEU A CA 1
ATOM 706 C C . LEU A 1 91 ? -1.642 -9.018 -5.576 1.00 96.75 91 LEU A C 1
ATOM 708 O O . LEU A 1 91 ? -2.231 -9.790 -4.820 1.00 96.75 91 LEU A O 1
ATOM 712 N N . VAL A 1 92 ? -0.510 -8.412 -5.216 1.00 96.56 92 VAL A N 1
ATOM 713 C CA . VAL A 1 92 ? 0.128 -8.625 -3.913 1.00 96.56 92 VAL A CA 1
ATOM 714 C C . VAL A 1 92 ? -0.779 -8.127 -2.787 1.00 96.56 92 VAL A C 1
ATOM 716 O O . VAL A 1 92 ? -0.988 -8.845 -1.812 1.00 96.56 92 VAL A O 1
ATOM 719 N N . PHE A 1 93 ? -1.378 -6.944 -2.916 1.00 97.00 93 PHE A N 1
ATOM 720 C CA . PHE A 1 93 ? -2.315 -6.452 -1.905 1.00 97.00 93 PHE A CA 1
ATOM 721 C C . PHE A 1 93 ? -3.626 -7.252 -1.874 1.00 97.00 93 PHE A C 1
ATOM 723 O O . PHE A 1 93 ? -4.173 -7.515 -0.801 1.00 97.00 93 PHE A O 1
ATOM 730 N N . GLN A 1 94 ? -4.097 -7.728 -3.026 1.00 97.19 94 GLN A N 1
ATOM 731 C CA . GLN A 1 94 ? -5.247 -8.624 -3.091 1.00 97.19 94 GLN A CA 1
ATOM 732 C C . GLN A 1 94 ? -4.979 -9.929 -2.331 1.00 97.19 94 GLN A C 1
ATOM 734 O O . GLN A 1 94 ? -5.873 -10.420 -1.643 1.00 97.19 94 GLN A O 1
ATOM 739 N N . SER A 1 95 ? -3.747 -10.453 -2.373 1.00 96.75 95 SER A N 1
ATOM 740 C CA . SER A 1 95 ? -3.362 -11.663 -1.630 1.00 96.75 95 SER A CA 1
ATOM 741 C C . SER A 1 95 ? -3.477 -11.516 -0.105 1.00 96.75 95 SER A C 1
ATOM 743 O O . SER A 1 95 ? -3.703 -12.505 0.588 1.00 96.75 95 SER A O 1
ATOM 745 N N . ILE A 1 96 ? -3.403 -10.285 0.419 1.00 96.12 96 ILE A N 1
ATOM 746 C CA . ILE A 1 96 ? -3.618 -9.969 1.845 1.00 96.12 96 ILE A CA 1
ATOM 747 C C . ILE A 1 96 ? -5.051 -9.475 2.130 1.00 96.12 96 ILE A C 1
ATOM 749 O O . ILE A 1 96 ? -5.369 -9.028 3.239 1.00 96.12 96 ILE A O 1
ATOM 753 N N . GLY A 1 97 ? -5.944 -9.596 1.144 1.00 96.19 97 GLY A N 1
ATOM 754 C CA . GLY A 1 97 ? -7.366 -9.275 1.244 1.00 96.19 97 GLY A CA 1
ATOM 755 C C . GLY A 1 97 ? -7.700 -7.792 1.080 1.00 96.19 97 GLY A C 1
ATOM 756 O O . GLY A 1 97 ? -8.721 -7.360 1.607 1.00 96.19 97 GLY A O 1
ATOM 757 N N . LEU A 1 98 ? -6.856 -7.012 0.396 1.00 96.81 98 LEU A N 1
ATOM 758 C CA . LEU A 1 98 ? -7.082 -5.586 0.150 1.00 96.81 98 LEU A CA 1
ATOM 759 C C . LEU A 1 98 ? -7.237 -5.298 -1.344 1.00 96.81 98 LEU A C 1
ATOM 761 O O . LEU A 1 98 ? -6.370 -5.629 -2.151 1.00 96.81 98 LEU A O 1
ATOM 765 N N . GLN A 1 99 ? -8.311 -4.603 -1.710 1.00 96.56 99 GLN A N 1
ATOM 766 C CA . GLN A 1 99 ? -8.388 -3.955 -3.019 1.00 96.56 99 GLN A CA 1
ATOM 767 C C . GLN A 1 99 ? -7.390 -2.799 -3.066 1.00 96.56 99 GLN A C 1
ATOM 769 O O . GLN A 1 99 ? -7.144 -2.155 -2.050 1.00 96.56 99 GLN A O 1
ATOM 774 N N . THR A 1 100 ? -6.793 -2.520 -4.223 1.00 96.38 100 THR A N 1
ATOM 775 C CA . THR A 1 100 ? -5.772 -1.464 -4.306 1.00 96.38 100 THR A CA 1
ATOM 776 C C . THR A 1 100 ? -6.002 -0.535 -5.476 1.00 96.38 100 THR A C 1
ATOM 778 O O . THR A 1 100 ? -6.037 -0.960 -6.631 1.00 96.38 100 THR A O 1
ATOM 781 N N . SER A 1 101 ? -6.105 0.752 -5.161 1.00 96.56 101 SER A N 1
ATOM 782 C CA . SER A 1 101 ? -5.992 1.823 -6.142 1.00 96.56 101 SER A CA 1
ATOM 783 C C . SER A 1 101 ? -4.529 2.238 -6.247 1.00 96.56 101 SER A C 1
ATOM 785 O O . SER A 1 101 ? -3.877 2.485 -5.229 1.00 96.56 101 SER A O 1
ATOM 787 N N . VAL A 1 102 ? -4.001 2.294 -7.471 1.00 95.50 102 VAL A N 1
ATOM 788 C CA . VAL A 1 102 ? -2.615 2.701 -7.721 1.00 95.50 102 VAL A CA 1
ATOM 789 C C . VAL A 1 102 ? -2.604 3.988 -8.531 1.00 95.50 102 VAL A C 1
ATOM 791 O O . VAL A 1 102 ? -3.028 4.000 -9.685 1.00 95.50 102 VAL A O 1
ATOM 794 N N . SER A 1 103 ? -2.087 5.054 -7.929 1.00 93.75 103 SER A N 1
ATOM 795 C CA . SER A 1 103 ? -1.902 6.357 -8.562 1.00 93.75 103 SER A CA 1
ATOM 796 C C . SER A 1 103 ? -0.480 6.466 -9.097 1.00 93.75 103 SER A C 1
ATOM 798 O O . SER A 1 103 ? 0.490 6.494 -8.336 1.00 93.75 103 SER A O 1
ATOM 800 N N . VAL A 1 104 ? -0.350 6.531 -10.420 1.00 91.75 104 VAL A N 1
ATOM 801 C CA . VAL A 1 104 ? 0.929 6.765 -11.093 1.00 91.75 104 VAL A CA 1
ATOM 802 C C . VAL A 1 104 ? 1.073 8.258 -11.344 1.00 91.75 104 VAL A C 1
ATOM 804 O O . VAL A 1 104 ? 0.279 8.847 -12.068 1.00 91.75 104 VAL A O 1
ATOM 807 N N . LEU A 1 105 ? 2.091 8.863 -10.745 1.00 89.25 105 LEU A N 1
ATOM 808 C CA . LEU A 1 105 ? 2.378 10.287 -10.865 1.00 89.25 105 LEU A CA 1
ATOM 809 C C . LEU A 1 105 ? 3.481 10.511 -11.904 1.00 89.25 105 LEU A C 1
ATOM 811 O O . LEU A 1 105 ? 4.468 9.773 -11.928 1.00 89.25 105 LEU A O 1
ATOM 815 N N . ASP A 1 106 ? 3.332 11.535 -12.743 1.00 83.94 106 ASP A N 1
ATOM 816 C CA . ASP A 1 106 ? 4.294 11.849 -13.811 1.00 83.94 106 ASP A CA 1
ATOM 817 C C . ASP A 1 106 ? 5.418 12.801 -13.362 1.00 83.94 106 ASP A C 1
ATOM 819 O O . ASP A 1 106 ? 6.478 12.849 -13.987 1.00 83.94 106 ASP A O 1
ATOM 823 N N . HIS A 1 107 ? 5.229 13.539 -12.262 1.00 76.88 107 HIS A N 1
ATOM 824 C CA . HIS A 1 107 ? 6.182 14.549 -11.800 1.00 76.88 107 HIS A CA 1
ATOM 825 C C . HIS A 1 107 ? 6.713 14.251 -10.401 1.00 76.88 107 HIS A C 1
ATOM 827 O O . HIS A 1 107 ? 5.964 13.964 -9.470 1.00 76.88 107 HIS A O 1
ATOM 833 N N . ILE A 1 108 ? 8.031 14.389 -10.231 1.00 70.75 108 ILE A N 1
ATOM 834 C CA . ILE A 1 108 ? 8.698 14.138 -8.947 1.00 70.75 108 ILE A CA 1
ATOM 835 C C . ILE A 1 108 ? 8.251 15.104 -7.846 1.00 70.75 108 ILE A C 1
ATOM 837 O O . ILE A 1 108 ? 8.219 14.721 -6.686 1.00 70.75 108 ILE A O 1
ATOM 841 N N . ALA A 1 109 ? 7.862 16.330 -8.209 1.00 70.56 109 ALA A N 1
ATOM 842 C CA . ALA A 1 109 ? 7.315 17.310 -7.273 1.00 70.56 109 ALA A CA 1
ATOM 843 C C . ALA A 1 109 ? 5.922 16.918 -6.750 1.00 70.56 109 ALA A C 1
ATOM 845 O O . ALA A 1 109 ? 5.482 17.436 -5.731 1.00 70.56 109 ALA A O 1
ATOM 846 N N . SER A 1 110 ? 5.232 16.001 -7.433 1.00 68.12 110 SER A N 1
ATOM 847 C CA . SER A 1 110 ? 3.907 15.519 -7.039 1.00 68.12 110 SER A CA 1
ATOM 848 C C . SER A 1 110 ? 3.965 14.376 -6.026 1.00 68.12 110 SER A C 1
ATOM 850 O O . SER A 1 110 ? 2.917 13.967 -5.538 1.00 68.12 110 SER A O 1
ATOM 852 N N . ILE A 1 111 ? 5.155 13.841 -5.723 1.00 71.81 111 ILE A N 1
ATOM 853 C CA . ILE A 1 111 ? 5.322 12.711 -4.807 1.00 71.81 111 ILE A CA 1
ATOM 854 C C . ILE A 1 111 ? 6.216 13.066 -3.623 1.00 71.81 111 ILE A C 1
ATOM 856 O O . ILE A 1 111 ? 7.267 13.690 -3.751 1.00 71.81 111 ILE A O 1
ATOM 860 N N . GLU A 1 112 ? 5.803 12.620 -2.446 1.00 69.50 112 GLU A N 1
ATOM 861 C CA . GLU A 1 112 ? 6.500 12.901 -1.200 1.00 69.50 112 GLU A CA 1
ATOM 862 C C . GLU A 1 112 ? 7.783 12.068 -1.088 1.00 69.50 112 GLU A C 1
ATOM 864 O O . GLU A 1 112 ? 7.809 10.863 -1.343 1.00 69.50 112 GLU A O 1
ATOM 869 N N . HIS A 1 113 ? 8.876 12.703 -0.660 1.00 68.81 113 HIS A N 1
ATOM 870 C CA . HIS A 1 113 ? 10.173 12.034 -0.507 1.00 68.81 113 HIS A CA 1
ATOM 871 C C . HIS A 1 113 ? 10.223 11.050 0.673 1.00 68.81 113 HIS A C 1
ATOM 873 O O . HIS A 1 113 ? 11.060 10.148 0.676 1.00 68.81 113 HIS A O 1
ATOM 879 N N . GLY A 1 114 ? 9.359 11.238 1.676 1.00 74.38 114 GLY A N 1
ATOM 880 C CA . GLY A 1 114 ? 9.469 10.619 3.001 1.00 74.38 114 GLY A CA 1
ATOM 881 C C . GLY A 1 114 ? 8.947 9.189 3.130 1.00 74.38 114 GLY A C 1
ATOM 882 O O . GLY A 1 114 ? 8.961 8.660 4.238 1.00 74.38 114 GLY A O 1
ATOM 883 N N . ARG A 1 115 ? 8.473 8.579 2.036 1.00 86.06 115 ARG A N 1
ATOM 884 C CA . ARG A 1 115 ? 7.843 7.248 2.039 1.00 86.06 115 ARG A CA 1
ATOM 885 C C . ARG A 1 115 ? 6.782 7.068 3.138 1.00 86.06 115 ARG A C 1
ATOM 887 O O . ARG A 1 115 ? 6.900 6.133 3.937 1.00 86.06 115 ARG A O 1
ATOM 894 N N . PRO A 1 116 ? 5.806 7.986 3.262 1.00 90.44 116 PRO A N 1
ATOM 895 C CA . PRO A 1 116 ? 4.837 7.899 4.338 1.00 90.44 116 PRO A CA 1
ATOM 896 C C . PRO A 1 116 ? 3.855 6.751 4.089 1.00 90.44 116 PRO A C 1
ATOM 898 O O . PRO A 1 116 ? 3.226 6.662 3.032 1.00 90.44 116 PRO A O 1
ATOM 901 N N . LEU A 1 117 ? 3.708 5.896 5.097 1.00 92.12 117 LEU A N 1
ATOM 902 C CA . LEU A 1 117 ? 2.564 5.021 5.300 1.00 92.12 117 LEU A CA 1
ATOM 903 C C . LEU A 1 117 ? 1.606 5.731 6.254 1.00 92.12 117 LEU A C 1
ATOM 905 O O . LEU A 1 117 ? 1.921 5.928 7.425 1.00 92.12 117 LEU A O 1
ATOM 909 N N . ARG A 1 118 ? 0.439 6.118 5.754 1.00 93.12 118 ARG A N 1
ATOM 910 C CA . ARG A 1 118 ? -0.602 6.779 6.536 1.00 93.12 118 ARG A CA 1
ATOM 911 C C . ARG A 1 118 ? -1.693 5.793 6.886 1.00 93.12 118 ARG A C 1
ATOM 913 O O . ARG A 1 118 ? -2.214 5.087 6.022 1.00 93.12 118 ARG A O 1
ATOM 920 N N . ILE A 1 119 ? -2.042 5.785 8.160 1.00 92.44 119 ILE A N 1
ATOM 921 C CA . ILE A 1 119 ? -3.055 4.935 8.762 1.00 92.44 119 ILE A CA 1
ATOM 922 C C . ILE A 1 119 ? -4.153 5.860 9.266 1.00 92.44 119 ILE A C 1
ATOM 924 O O . ILE A 1 119 ? -3.912 6.684 10.145 1.00 92.44 119 ILE A O 1
ATOM 928 N N . ARG A 1 120 ? -5.350 5.743 8.696 1.00 92.81 120 ARG A N 1
ATOM 929 C CA . ARG A 1 120 ? -6.506 6.547 9.095 1.00 92.81 120 ARG A CA 1
ATOM 930 C C . ARG A 1 120 ? -7.347 5.780 10.104 1.00 92.81 120 ARG A C 1
ATOM 932 O O . ARG A 1 120 ? -7.728 4.633 9.850 1.00 92.81 120 ARG A O 1
ATOM 939 N N . LEU A 1 121 ? -7.630 6.426 11.226 1.00 91.00 121 LEU A N 1
ATOM 940 C CA . LEU A 1 121 ? -8.476 5.906 12.293 1.00 91.00 121 LEU A CA 1
ATOM 941 C C . LEU A 1 121 ? -9.932 6.342 12.102 1.00 91.00 121 LEU A C 1
ATOM 943 O O . LEU A 1 121 ? -10.226 7.269 11.350 1.00 91.00 121 LEU A O 1
ATOM 947 N N . SER A 1 122 ? -10.855 5.686 12.802 1.00 92.06 122 SER A N 1
ATOM 948 C CA . SER A 1 122 ? -12.285 6.011 12.768 1.00 92.06 122 SER A CA 1
ATOM 949 C C . SER A 1 122 ? -12.629 7.416 13.281 1.00 92.06 122 SER A C 1
ATOM 951 O O . SER A 1 122 ? -13.719 7.897 12.993 1.00 92.06 122 SER A O 1
ATOM 953 N N . SER A 1 123 ? -11.736 8.078 14.026 1.00 87.94 123 SER A N 1
ATOM 954 C CA . SER A 1 123 ? -11.876 9.496 14.404 1.00 87.94 123 SER A CA 1
ATOM 955 C C . SER A 1 123 ? -11.435 10.484 13.321 1.00 87.94 123 SER A C 1
ATOM 957 O O . SER A 1 123 ? -11.423 11.683 13.579 1.00 87.94 123 SER A O 1
ATOM 959 N N . GLU A 1 124 ? -11.027 10.000 12.144 1.00 87.62 124 GLU A N 1
ATOM 960 C CA . GLU A 1 124 ? -10.335 10.760 11.090 1.00 87.62 124 GLU A CA 1
ATOM 961 C C . GLU A 1 124 ? -8.897 11.182 11.432 1.00 87.62 124 GLU A C 1
ATOM 963 O O . GLU A 1 124 ? -8.196 11.718 10.572 1.00 87.62 124 GLU A O 1
ATOM 968 N N . ARG A 1 125 ? -8.395 10.861 12.632 1.00 87.94 125 ARG A N 1
ATOM 969 C CA . ARG A 1 125 ? -6.974 11.017 12.959 1.00 87.94 125 ARG A CA 1
ATOM 970 C C . ARG A 1 125 ? -6.104 10.166 12.035 1.00 87.94 125 ARG A C 1
ATOM 972 O O . ARG A 1 125 ? -6.442 9.023 11.707 1.00 87.94 125 ARG A O 1
ATOM 979 N N . ILE A 1 126 ? -4.946 10.708 11.666 1.00 89.38 126 ILE A N 1
ATOM 980 C CA . ILE A 1 126 ? -3.965 10.030 10.820 1.00 89.38 126 ILE A CA 1
ATOM 981 C C . ILE A 1 126 ? -2.704 9.748 11.634 1.00 89.38 126 ILE A C 1
ATOM 983 O O . ILE A 1 126 ? -2.108 10.642 12.225 1.00 89.38 126 ILE A O 1
ATOM 987 N N . ILE A 1 127 ? -2.284 8.486 11.642 1.00 88.06 127 ILE A N 1
ATOM 988 C CA . ILE A 1 127 ? -0.954 8.088 12.100 1.00 88.06 127 ILE A CA 1
ATOM 989 C C . ILE A 1 127 ? -0.073 7.956 10.864 1.00 88.06 127 ILE A C 1
ATOM 991 O O . ILE A 1 127 ? -0.365 7.158 9.971 1.00 88.06 127 ILE A O 1
ATOM 995 N N . GLU A 1 128 ? 1.012 8.722 10.810 1.00 87.88 128 GLU A N 1
ATOM 996 C CA . GLU A 1 128 ? 1.996 8.635 9.737 1.00 87.88 128 GLU A CA 1
ATOM 997 C C . GLU A 1 128 ? 3.254 7.897 10.210 1.00 87.88 128 GLU A C 1
ATOM 999 O O . GLU A 1 128 ? 3.894 8.269 11.193 1.00 87.88 128 GLU A O 1
ATOM 1004 N N . VAL A 1 129 ? 3.623 6.847 9.477 1.00 85.19 129 VAL A N 1
ATOM 1005 C CA . VAL A 1 129 ? 4.860 6.086 9.665 1.00 85.19 129 VAL A CA 1
ATOM 1006 C C . VAL A 1 129 ? 5.760 6.333 8.462 1.00 85.19 129 VAL A C 1
ATOM 1008 O O . VAL A 1 129 ? 5.391 6.027 7.330 1.00 85.19 129 VAL A O 1
ATOM 1011 N N . ARG A 1 130 ? 6.959 6.875 8.686 1.00 83.31 130 ARG A N 1
ATOM 1012 C CA . ARG A 1 130 ? 7.923 7.158 7.612 1.00 83.31 130 ARG A CA 1
ATOM 1013 C C . ARG A 1 130 ? 8.985 6.071 7.515 1.00 83.31 130 ARG A C 1
ATOM 1015 O O . ARG A 1 130 ? 9.712 5.820 8.474 1.00 83.31 130 ARG A O 1
ATOM 1022 N N . LEU A 1 131 ? 9.116 5.465 6.334 1.00 73.19 131 LEU A N 1
ATOM 1023 C CA . LEU A 1 131 ? 10.161 4.478 6.052 1.00 73.19 131 LEU A CA 1
ATOM 1024 C C . LEU A 1 131 ? 11.442 5.183 5.581 1.00 73.19 131 LEU A C 1
ATOM 1026 O O . LEU A 1 131 ? 11.684 5.358 4.382 1.00 73.19 131 LEU A O 1
ATOM 1030 N N . ILE A 1 132 ? 12.269 5.610 6.537 1.00 69.75 132 ILE A N 1
ATOM 1031 C CA . ILE A 1 132 ? 13.542 6.290 6.262 1.00 69.75 132 ILE A CA 1
ATOM 1032 C C . ILE A 1 132 ? 14.648 5.303 5.860 1.00 69.75 132 ILE A C 1
ATOM 1034 O O . ILE A 1 132 ? 14.671 4.146 6.272 1.00 69.75 132 ILE A O 1
ATOM 1038 N N . ARG A 1 133 ? 15.571 5.760 5.005 1.00 56.91 133 ARG A N 1
ATOM 1039 C CA . ARG A 1 133 ? 16.655 4.938 4.436 1.00 56.91 133 ARG A CA 1
ATOM 1040 C C . ARG A 1 133 ? 17.850 4.768 5.387 1.00 56.91 133 ARG A C 1
ATOM 1042 O O . ARG A 1 133 ? 18.665 3.879 5.166 1.00 56.91 133 ARG A O 1
ATOM 1049 N N . GLU A 1 134 ? 17.958 5.592 6.424 1.00 44.88 134 GLU A N 1
ATOM 1050 C CA . GLU A 1 134 ? 19.065 5.547 7.379 1.00 44.88 134 GLU A CA 1
ATOM 1051 C C . GLU A 1 134 ? 18.665 4.732 8.613 1.00 44.88 134 GLU A C 1
ATOM 1053 O O . GLU A 1 134 ? 17.879 5.179 9.445 1.00 44.88 134 GLU A O 1
ATOM 1058 N N . TRP A 1 135 ? 19.231 3.530 8.742 1.00 35.66 135 TRP A N 1
ATOM 1059 C CA . TRP A 1 135 ? 19.215 2.725 9.971 1.00 35.66 135 TRP A CA 1
ATOM 1060 C C . TRP A 1 135 ? 20.155 3.343 11.026 1.00 35.66 135 TRP A C 1
ATOM 1062 O O . TRP A 1 135 ? 21.113 2.714 11.466 1.00 35.66 135 TRP A O 1
ATOM 1072 N N . GLY A 1 136 ? 19.917 4.610 11.373 1.00 35.25 136 GLY A N 1
ATOM 1073 C CA . GLY A 1 136 ? 20.758 5.389 12.286 1.00 35.25 136 GLY A CA 1
ATOM 1074 C C . GLY A 1 136 ? 19.989 6.159 13.354 1.00 35.25 136 GLY A C 1
ATOM 1075 O O . GLY A 1 136 ? 20.481 6.277 14.473 1.00 35.25 136 GLY A O 1
ATOM 1076 N N . THR A 1 137 ? 18.771 6.639 13.078 1.00 37.28 137 THR A N 1
ATOM 1077 C CA . THR A 1 137 ? 18.064 7.472 14.063 1.00 37.28 137 THR A CA 1
ATOM 1078 C C . THR A 1 137 ? 16.555 7.454 13.836 1.00 37.28 137 THR A C 1
ATOM 1080 O O . THR A 1 137 ? 16.077 7.980 12.842 1.00 37.28 137 THR A O 1
ATOM 1083 N N . LEU A 1 138 ? 15.842 6.835 14.784 1.00 35.91 138 LEU A N 1
ATOM 1084 C CA . LEU A 1 138 ? 14.430 7.006 15.162 1.00 35.91 138 LEU A CA 1
ATOM 1085 C C . LEU A 1 138 ? 13.391 7.118 14.024 1.00 35.91 138 LEU A C 1
ATOM 1087 O O . LEU A 1 138 ? 13.300 8.112 13.308 1.00 35.91 138 LEU A O 1
ATOM 1091 N N . ALA A 1 139 ? 12.497 6.126 13.953 1.00 42.09 139 ALA A N 1
ATOM 1092 C CA . ALA A 1 139 ? 11.204 6.284 13.297 1.00 42.09 139 ALA A CA 1
ATOM 1093 C C . ALA A 1 139 ? 10.455 7.457 13.954 1.00 42.09 139 ALA A C 1
ATOM 1095 O O . ALA A 1 139 ? 9.964 7.341 15.077 1.00 42.09 139 ALA A O 1
ATOM 1096 N N . ASN A 1 140 ? 10.401 8.599 13.271 1.00 40.03 140 ASN A N 1
ATOM 1097 C CA . ASN A 1 140 ? 9.598 9.732 13.710 1.00 40.03 140 ASN A CA 1
ATOM 1098 C C . ASN A 1 140 ? 8.132 9.422 13.400 1.00 40.03 140 ASN A C 1
ATOM 1100 O O . ASN A 1 140 ? 7.736 9.364 12.236 1.00 40.03 140 ASN A O 1
ATOM 1104 N N . ILE A 1 141 ? 7.350 9.195 14.454 1.00 44.53 141 ILE A N 1
ATOM 1105 C CA . ILE A 1 141 ? 5.891 9.174 14.390 1.00 44.53 141 ILE A CA 1
ATOM 1106 C C . ILE A 1 141 ? 5.451 10.632 14.517 1.00 44.53 141 ILE A C 1
ATOM 1108 O O . ILE A 1 141 ? 5.549 11.215 15.597 1.00 44.53 141 ILE A O 1
ATOM 1112 N N . THR A 1 142 ? 5.024 11.238 13.413 1.00 37.94 142 THR A N 1
ATOM 1113 C CA . THR A 1 142 ? 4.410 12.571 13.431 1.00 37.94 142 THR A CA 1
ATOM 1114 C C . THR A 1 142 ? 2.901 12.394 13.565 1.00 37.94 142 THR A C 1
ATOM 1116 O O . THR A 1 142 ? 2.302 11.589 12.852 1.00 37.94 142 THR A O 1
ATOM 1119 N N . ILE A 1 143 ? 2.314 13.098 14.531 1.00 35.66 143 ILE A N 1
ATOM 1120 C CA . ILE A 1 143 ? 0.878 13.132 14.799 1.00 35.66 143 ILE A CA 1
ATOM 1121 C C . ILE A 1 143 ? 0.452 14.575 14.549 1.00 35.66 143 ILE A C 1
ATOM 1123 O O . ILE A 1 143 ? 0.903 15.451 15.287 1.00 35.66 143 ILE A O 1
ATOM 1127 N N . ASP A 1 144 ? -0.392 14.782 13.544 1.00 35.06 144 ASP A N 1
ATOM 1128 C CA . ASP A 1 144 ? -1.192 16.001 13.398 1.00 35.06 144 ASP A CA 1
ATOM 1129 C C . ASP A 1 144 ? -2.602 15.756 13.964 1.00 35.06 144 ASP A C 1
ATOM 1131 O O . ASP A 1 144 ? -3.114 14.614 13.818 1.00 35.06 144 ASP A O 1
#

Sequence (144 aa):
MSTESLAAELLNSSNEKIVGISYSDRYLANPLSVALLAQIVNGLKLLVGSRWEVTSANVSLLKKAGNSNYYPNQLWHDWQDIVSRTDVIKLVFQSIGLQTSVSVLDHIASIEHGRPLRIRLSSERIIEVRLIREWGTLANITID

Secondary structure (DSSP, 8-state):
--HHHHHHHHHHS--PPEEEEEEEETT--SHHHHHHHHHHHHHHHHHHGGGB---EEEEEEE-----TT----STTSPPSSHHHHHHHHHHHHHHTT-EEEEEEES-GGGS-TT-EEEEEETTS-EEEEE--S-TTS---EEE-

Foldseek 3Di:
DDPVVVVCCVLPVDPWAFAAKEWFAQPCFFQVSLLVVLVVVLVSCVVSDPSYPAQAYEYEYEDDAADPVDDDPDRPDGDRDPVVSVVVSQVSNVVSRHGYDYHYDHDPVVTDHFGWIWTAIPVRWIWTFGDDPDPPDDGDTDTD

Radius of gyration: 16.0 Å; chains: 1; bounding box: 33×29×49 Å

pLDDT: mean 81.02, std 17.78, range [35.06, 97.19]